Protein AF-A0A843EQA1-F1 (afdb_monomer_lite)

pLDDT: mean 84.47, std 10.09, range [39.78, 96.12]

Foldseek 3Di:
DPPDDDVVLVVLLVQLVVLQVQLVVCCVVQPPDPVSLVVDDPVVNVVSVVSVVSSPCSLVSVVVSVCVVPVPDDDDPVVVVCCVVPVVVVLVVVLVVVVVVVLVVLVVCCVVPVVDDSVVSNVVVVVPCPSRD

Secondary structure (DSSP, 8-state):
------HHHHHHHHHHHHHHHHHHHHHTTS---HHHHHHS-HHHHHHHHHHHHHHHSHHHHHHHHHHHHHHS----HHHHHHIIIIIIHHHHHHHHHHHHHHHHHHHHHHHH-TTS-HHHHHHHHHHHGGG--

Radius of gyration: 19.47 Å; chains: 1; bounding box: 44×33×56 Å

Structure (mmCIF, N/CA/C/O backbone):
data_AF-A0A843EQA1-F1
#
_entry.id   AF-A0A843EQA1-F1
#
loop_
_atom_site.group_PDB
_atom_site.id
_atom_site.type_symbol
_atom_site.label_atom_id
_atom_site.label_alt_id
_atom_site.label_comp_id
_atom_site.label_asym_id
_atom_site.label_entity_id
_atom_site.label_seq_id
_atom_site.pdbx_PDB_ins_code
_atom_site.Cartn_x
_atom_s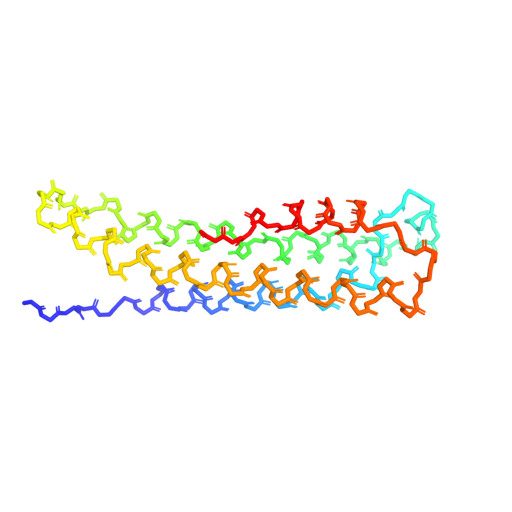ite.Cartn_y
_atom_site.Cartn_z
_atom_site.occupancy
_atom_site.B_iso_or_equiv
_atom_site.auth_seq_id
_atom_site.auth_comp_id
_atom_site.auth_asym_id
_atom_site.auth_atom_id
_atom_site.pdbx_PDB_model_num
ATOM 1 N N . MET A 1 1 ? -12.773 -7.787 28.870 1.00 39.78 1 MET A N 1
ATOM 2 C CA . MET A 1 1 ? -13.044 -8.762 27.791 1.00 39.78 1 MET A CA 1
ATOM 3 C C . MET A 1 1 ? -11.726 -9.142 27.145 1.00 39.78 1 MET A C 1
ATOM 5 O O . MET A 1 1 ? -11.037 -8.252 26.651 1.00 39.78 1 MET A O 1
ATOM 9 N N . SER A 1 2 ? -11.339 -10.417 27.199 1.00 44.47 2 SER A N 1
ATOM 10 C CA . SER A 1 2 ? -10.240 -10.920 26.375 1.00 44.47 2 SER A CA 1
ATOM 11 C C . SER A 1 2 ? -10.617 -10.693 24.910 1.00 44.47 2 SER A C 1
ATOM 13 O O . SER A 1 2 ? -11.736 -10.989 24.497 1.00 44.47 2 SER A O 1
ATOM 15 N N . LYS A 1 3 ? -9.725 -10.079 24.129 1.00 62.25 3 LYS A N 1
ATOM 16 C CA . LYS A 1 3 ? -9.930 -9.987 22.683 1.00 62.25 3 LYS A CA 1
ATOM 17 C C . LYS A 1 3 ? -9.763 -11.389 22.118 1.00 62.25 3 LYS A C 1
ATOM 19 O O . LYS A 1 3 ? -8.637 -11.871 22.029 1.00 62.25 3 LYS A O 1
ATOM 24 N N . THR A 1 4 ? -10.860 -12.035 21.757 1.00 78.62 4 THR A N 1
ATOM 25 C CA . THR A 1 4 ? -10.829 -13.271 20.980 1.00 78.62 4 THR A CA 1
ATOM 26 C C . THR A 1 4 ? -10.186 -12.954 19.635 1.00 78.62 4 THR A C 1
ATOM 28 O O . THR A 1 4 ? -10.665 -12.108 18.878 1.00 78.62 4 THR A O 1
ATOM 31 N N . ARG A 1 5 ? -9.027 -13.559 19.381 1.00 82.44 5 ARG A N 1
ATOM 32 C CA . ARG A 1 5 ? -8.327 -13.442 18.105 1.00 82.44 5 ARG A CA 1
ATOM 33 C C . ARG A 1 5 ? -9.150 -14.160 17.039 1.00 82.44 5 ARG A C 1
ATOM 35 O O . ARG A 1 5 ? -9.587 -15.282 17.261 1.00 82.44 5 ARG A O 1
ATOM 42 N N . VAL A 1 6 ? -9.349 -13.513 15.896 1.00 90.75 6 VAL A N 1
ATOM 43 C CA . VAL A 1 6 ? -10.071 -14.100 14.764 1.00 90.75 6 VAL A CA 1
ATOM 44 C C . VAL A 1 6 ? -9.043 -14.573 13.741 1.00 90.75 6 VAL A C 1
ATOM 46 O O . VAL A 1 6 ? -8.461 -13.767 13.021 1.00 90.75 6 VAL A O 1
ATOM 49 N N . GLU A 1 7 ? -8.784 -15.878 13.710 1.00 93.12 7 GLU A N 1
ATOM 50 C CA . GLU A 1 7 ? -7.654 -16.466 12.974 1.00 93.12 7 GLU A CA 1
ATOM 51 C C . GLU A 1 7 ? -7.747 -16.268 11.457 1.00 93.12 7 GLU A C 1
ATOM 53 O O . GLU A 1 7 ? -6.744 -15.962 10.811 1.00 93.12 7 GLU A O 1
ATOM 58 N N . TRP A 1 8 ? -8.952 -16.354 10.883 1.00 93.88 8 TRP A N 1
ATOM 59 C CA . TRP A 1 8 ? -9.136 -16.168 9.441 1.00 93.88 8 TRP A CA 1
ATOM 60 C C . TRP A 1 8 ? -8.765 -14.751 8.983 1.00 93.88 8 TRP A C 1
ATOM 62 O O . TRP A 1 8 ? -8.284 -14.579 7.866 1.00 93.88 8 TRP A O 1
ATOM 72 N N . ILE A 1 9 ? -8.915 -13.736 9.845 1.00 93.44 9 ILE A N 1
ATOM 73 C CA . ILE A 1 9 ? -8.513 -12.359 9.519 1.00 93.44 9 ILE A CA 1
ATOM 74 C C . ILE A 1 9 ? -7.000 -12.282 9.345 1.00 93.44 9 ILE A C 1
ATOM 76 O O . ILE A 1 9 ? -6.513 -11.588 8.454 1.00 93.44 9 ILE A O 1
ATOM 80 N N . ASP A 1 10 ? -6.247 -13.002 10.172 1.00 93.88 10 ASP A N 1
ATOM 81 C CA . ASP A 1 10 ? -4.793 -13.024 10.069 1.00 93.88 10 ASP A CA 1
ATOM 82 C C . ASP A 1 10 ? -4.325 -13.792 8.830 1.00 93.88 10 ASP A C 1
ATOM 84 O O . ASP A 1 10 ? -3.371 -13.362 8.183 1.00 93.88 10 ASP A O 1
ATOM 88 N N . LEU A 1 11 ? -5.038 -14.852 8.435 1.00 95.56 11 LEU A N 1
ATOM 89 C CA . LEU A 1 11 ? -4.796 -15.536 7.163 1.00 95.56 11 LEU A CA 1
ATOM 90 C C . LEU A 1 11 ? -5.027 -14.600 5.967 1.00 95.56 11 LEU A C 1
ATOM 92 O O . LEU A 1 11 ? -4.163 -14.492 5.099 1.00 95.56 11 LEU A O 1
ATOM 96 N N . VAL A 1 12 ? -6.153 -13.879 5.931 1.00 95.50 12 VAL A N 1
ATOM 97 C CA . VAL A 1 12 ? -6.447 -12.935 4.837 1.00 95.50 12 VAL A CA 1
ATOM 98 C C . VAL A 1 12 ? -5.428 -11.792 4.812 1.00 95.50 12 VAL A C 1
ATOM 100 O O . VAL A 1 12 ? -4.988 -11.398 3.735 1.00 95.50 12 VAL A O 1
ATOM 103 N N . ARG A 1 13 ? -4.971 -11.301 5.974 1.00 93.88 13 ARG A N 1
ATOM 104 C CA . ARG A 1 13 ? -3.871 -10.323 6.052 1.00 93.88 13 ARG A CA 1
ATOM 105 C C . ARG A 1 13 ? -2.575 -10.871 5.470 1.00 93.88 13 ARG A C 1
ATOM 107 O O . ARG A 1 13 ? -1.918 -10.162 4.717 1.00 93.88 13 ARG A O 1
ATOM 114 N N . ALA A 1 14 ? -2.205 -12.106 5.800 1.00 96.12 14 ALA A N 1
ATOM 115 C CA . ALA A 1 14 ? -1.008 -12.731 5.250 1.00 96.12 14 ALA A CA 1
ATOM 116 C C . ALA A 1 14 ? -1.098 -12.848 3.721 1.00 96.12 14 ALA A C 1
ATOM 118 O O . ALA A 1 14 ? -0.163 -12.459 3.025 1.00 96.12 14 ALA A O 1
ATOM 119 N N . ILE A 1 15 ? -2.245 -13.287 3.192 1.00 95.75 15 ILE A N 1
ATOM 120 C CA . ILE A 1 15 ? -2.499 -13.341 1.744 1.00 95.75 15 ILE A CA 1
ATOM 121 C C . ILE A 1 15 ? -2.376 -11.945 1.121 1.00 95.75 15 ILE A C 1
ATOM 123 O O . ILE A 1 15 ? -1.683 -11.787 0.119 1.00 95.75 15 ILE A O 1
ATOM 127 N N . ALA A 1 16 ? -2.977 -10.922 1.735 1.00 94.50 16 ALA A N 1
ATOM 128 C CA . ALA A 1 16 ? -2.891 -9.547 1.255 1.00 94.50 16 ALA A CA 1
ATOM 129 C C . ALA A 1 16 ? -1.433 -9.058 1.172 1.00 94.50 16 ALA A C 1
ATOM 131 O O . ALA A 1 16 ? -1.020 -8.554 0.127 1.00 94.50 16 ALA A O 1
ATOM 132 N N . ILE A 1 17 ? -0.622 -9.293 2.212 1.00 93.81 17 ILE A N 1
ATOM 133 C CA . ILE A 1 17 ? 0.816 -8.969 2.209 1.00 93.81 17 ILE A CA 1
ATOM 134 C C . ILE A 1 17 ? 1.530 -9.687 1.060 1.00 93.81 17 ILE A C 1
ATOM 136 O O . ILE A 1 17 ? 2.264 -9.054 0.306 1.00 93.81 17 ILE A O 1
ATOM 140 N N . LEU A 1 18 ? 1.302 -10.992 0.895 1.00 95.94 18 LEU A N 1
ATOM 141 C CA . LEU A 1 18 ? 1.957 -11.781 -0.149 1.00 95.94 18 LEU A CA 1
ATOM 142 C C . LEU A 1 18 ? 1.603 -11.285 -1.555 1.00 95.94 18 LEU A C 1
ATOM 144 O O . LEU A 1 18 ? 2.487 -11.195 -2.400 1.00 95.94 18 LEU A O 1
ATOM 148 N N . THR A 1 19 ? 0.346 -10.912 -1.801 1.00 94.31 19 THR A N 1
ATOM 149 C CA . THR A 1 19 ? -0.067 -10.348 -3.098 1.00 94.31 19 THR A CA 1
ATOM 150 C C . THR A 1 19 ? 0.581 -8.989 -3.382 1.00 94.31 19 THR A C 1
ATOM 152 O O . THR A 1 19 ? 1.020 -8.759 -4.507 1.00 94.31 19 THR A O 1
ATOM 155 N N . VAL A 1 20 ? 0.747 -8.132 -2.363 1.00 90.56 20 VAL A N 1
ATOM 156 C CA . VAL A 1 20 ? 1.467 -6.849 -2.487 1.00 90.56 20 VAL A CA 1
ATOM 157 C C . VAL A 1 20 ? 2.954 -7.070 -2.782 1.00 90.56 20 VAL A C 1
ATOM 159 O O . VAL A 1 20 ? 3.523 -6.431 -3.663 1.00 90.56 20 VAL A O 1
ATOM 162 N N . LEU A 1 21 ? 3.599 -8.014 -2.096 1.00 91.31 21 LEU A N 1
ATOM 163 C CA . LEU A 1 21 ? 4.990 -8.371 -2.393 1.00 91.31 21 LEU A CA 1
ATOM 164 C C . LEU A 1 21 ? 5.133 -8.929 -3.814 1.00 91.31 21 LEU A C 1
ATOM 166 O O . LEU A 1 21 ? 6.061 -8.571 -4.536 1.00 91.31 21 LEU A O 1
ATOM 170 N N . TYR A 1 22 ? 4.188 -9.772 -4.227 1.00 93.12 22 TYR A N 1
ATOM 171 C CA . TYR A 1 22 ? 4.167 -10.372 -5.552 1.00 93.12 22 TYR A CA 1
ATOM 172 C C . TYR A 1 22 ? 4.018 -9.331 -6.671 1.00 93.12 22 TYR A C 1
ATOM 174 O O . TYR A 1 22 ? 4.755 -9.410 -7.656 1.00 93.12 22 TYR A O 1
ATOM 182 N N . ILE A 1 23 ? 3.128 -8.334 -6.537 1.00 89.12 23 ILE A N 1
ATOM 183 C CA . ILE A 1 23 ? 3.017 -7.283 -7.561 1.00 89.12 23 ILE A CA 1
ATOM 184 C C . ILE A 1 23 ? 4.315 -6.493 -7.670 1.00 89.12 23 ILE A C 1
ATOM 186 O O . ILE A 1 23 ? 4.824 -6.340 -8.769 1.00 89.12 23 ILE A O 1
ATOM 190 N N . HIS A 1 24 ? 4.925 -6.085 -6.557 1.00 85.88 24 HIS A N 1
ATOM 191 C CA . HIS A 1 24 ? 6.174 -5.321 -6.608 1.00 85.88 24 HIS A CA 1
ATOM 192 C C . HIS A 1 24 ? 7.354 -6.127 -7.167 1.00 85.88 24 HIS A C 1
ATOM 194 O O . HIS A 1 24 ? 8.243 -5.552 -7.789 1.00 85.88 24 HIS A O 1
ATOM 200 N N . ALA A 1 25 ? 7.347 -7.452 -7.010 1.00 88.56 25 ALA A N 1
ATOM 201 C CA . ALA A 1 25 ? 8.333 -8.326 -7.640 1.00 88.56 25 ALA A CA 1
ATOM 202 C C . ALA A 1 25 ? 8.109 -8.509 -9.154 1.00 88.56 25 ALA A C 1
ATOM 204 O O . ALA A 1 25 ? 9.057 -8.801 -9.880 1.00 88.56 25 ALA A O 1
ATOM 205 N N . THR A 1 26 ? 6.872 -8.362 -9.641 1.00 86.56 26 THR A N 1
ATOM 206 C CA . THR A 1 26 ? 6.506 -8.629 -11.045 1.00 86.56 26 THR A CA 1
ATOM 207 C C . THR A 1 26 ? 6.355 -7.369 -11.899 1.00 86.56 26 THR A C 1
ATOM 209 O O . THR A 1 26 ? 6.611 -7.425 -13.101 1.00 86.56 26 THR A O 1
ATOM 212 N N . ASP A 1 27 ? 6.013 -6.228 -11.299 1.00 79.06 27 ASP A N 1
ATOM 213 C CA . ASP A 1 27 ? 5.771 -4.949 -11.986 1.00 79.06 27 ASP A CA 1
ATOM 214 C C . ASP A 1 27 ? 7.033 -4.429 -12.698 1.00 79.06 27 ASP A C 1
ATOM 216 O O . ASP A 1 27 ? 6.958 -3.888 -13.797 1.00 79.06 27 ASP A O 1
ATOM 220 N N . GLY A 1 28 ? 8.219 -4.699 -12.138 1.00 75.38 28 GLY A N 1
ATOM 221 C CA . GLY A 1 28 ? 9.500 -4.362 -12.772 1.00 75.38 28 GLY A CA 1
ATOM 222 C C . GLY A 1 28 ? 9.869 -5.228 -13.986 1.00 75.38 28 GLY A C 1
ATOM 223 O O . GLY A 1 28 ? 10.765 -4.861 -14.741 1.00 75.38 28 GLY A O 1
ATOM 224 N N . ILE A 1 29 ? 9.202 -6.370 -14.184 1.00 78.94 29 ILE A N 1
ATOM 225 C CA . ILE A 1 29 ? 9.470 -7.303 -15.293 1.00 78.94 29 ILE A CA 1
ATOM 226 C C . ILE A 1 29 ? 8.583 -6.974 -16.500 1.00 78.94 29 ILE A C 1
ATOM 228 O O . ILE A 1 29 ? 9.030 -7.045 -17.644 1.00 78.94 29 ILE A O 1
ATOM 232 N N . TYR A 1 30 ? 7.325 -6.606 -16.250 1.00 75.12 30 TYR A N 1
ATOM 233 C CA . TYR A 1 30 ? 6.314 -6.403 -17.284 1.00 75.12 30 TYR A CA 1
ATOM 234 C C . TYR A 1 30 ? 5.847 -4.950 -17.338 1.00 75.12 30 TYR A C 1
ATOM 236 O O . TYR A 1 30 ? 4.756 -4.615 -16.873 1.00 75.12 30 TYR A O 1
ATOM 244 N N . ILE A 1 31 ? 6.662 -4.098 -17.962 1.00 72.00 31 ILE A N 1
ATOM 245 C CA . ILE A 1 31 ? 6.342 -2.682 -18.163 1.00 72.00 31 ILE A CA 1
ATOM 246 C C . ILE A 1 31 ? 5.056 -2.571 -18.992 1.00 72.00 31 ILE A C 1
ATOM 248 O O . ILE A 1 31 ? 4.974 -3.047 -20.127 1.00 72.00 31 ILE A O 1
ATOM 252 N N . ILE A 1 32 ? 4.036 -1.931 -18.421 1.00 68.88 32 ILE A N 1
ATOM 253 C CA . ILE A 1 32 ? 2.774 -1.663 -19.112 1.00 68.88 32 ILE A CA 1
ATOM 254 C C . ILE A 1 32 ? 2.993 -0.482 -20.064 1.00 68.88 32 ILE A C 1
ATOM 256 O O . ILE A 1 32 ? 2.726 0.667 -19.725 1.00 68.88 32 ILE A O 1
ATOM 260 N N . SER A 1 33 ? 3.495 -0.762 -21.266 1.00 74.50 33 SER A N 1
ATOM 261 C CA . SER A 1 33 ? 3.499 0.188 -22.380 1.00 7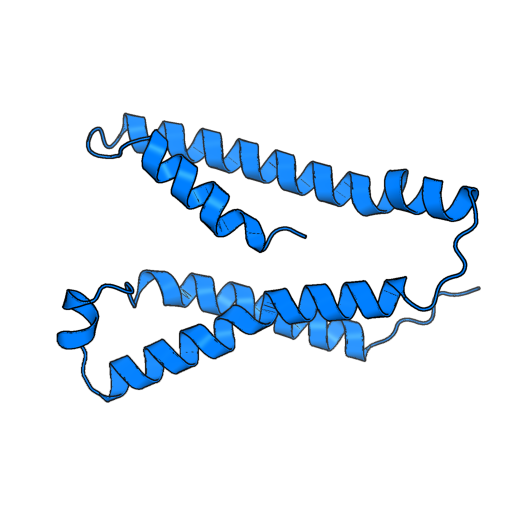4.50 33 SER A CA 1
ATOM 262 C C . SER A 1 33 ? 2.899 -0.463 -23.625 1.00 74.50 33 SER A C 1
ATOM 264 O O . SER A 1 33 ? 3.070 -1.663 -23.859 1.00 74.50 33 SER A O 1
ATOM 266 N N . SER A 1 34 ? 2.160 0.320 -24.416 1.00 65.44 34 SER A N 1
ATOM 267 C CA . SER A 1 34 ? 1.472 -0.166 -25.621 1.00 65.44 34 SER A CA 1
ATOM 268 C C . SER A 1 34 ? 2.433 -0.841 -26.601 1.00 65.44 34 SER A C 1
ATOM 270 O O . SER A 1 34 ? 2.093 -1.873 -27.179 1.00 65.44 34 SER A O 1
ATOM 272 N N . ASP A 1 35 ? 3.656 -0.319 -26.711 1.00 71.75 35 ASP A N 1
ATOM 273 C CA . ASP A 1 35 ? 4.689 -0.862 -27.594 1.00 71.75 35 ASP A CA 1
ATOM 274 C C . ASP A 1 35 ? 5.353 -2.123 -27.021 1.00 71.75 35 ASP A C 1
ATOM 276 O O . ASP A 1 35 ? 5.638 -3.063 -27.765 1.00 71.75 35 ASP A O 1
ATOM 280 N N . ALA A 1 36 ? 5.569 -2.212 -25.702 1.00 71.75 36 ALA A N 1
ATOM 281 C CA . ALA A 1 36 ? 6.190 -3.392 -25.094 1.00 71.75 36 ALA A CA 1
ATOM 282 C C . ALA A 1 36 ? 5.257 -4.611 -25.113 1.00 71.75 36 ALA A C 1
ATOM 284 O O . ALA A 1 36 ? 5.693 -5.721 -25.421 1.00 71.75 36 ALA A O 1
ATOM 285 N N . ILE A 1 37 ? 3.959 -4.407 -24.865 1.00 75.69 37 ILE A N 1
ATOM 286 C CA . ILE A 1 37 ? 2.967 -5.492 -24.816 1.00 75.69 37 ILE A CA 1
ATOM 287 C C . ILE A 1 37 ? 2.855 -6.199 -26.172 1.00 75.69 37 ILE A C 1
ATOM 289 O O . ILE A 1 37 ? 2.749 -7.428 -26.229 1.00 75.69 37 ILE A O 1
ATOM 293 N N . MET A 1 38 ? 2.935 -5.447 -27.275 1.00 78.81 38 MET A N 1
ATOM 294 C CA . MET A 1 38 ? 2.876 -6.007 -28.629 1.00 78.81 38 MET A CA 1
ATOM 295 C C . MET A 1 38 ? 4.079 -6.897 -28.963 1.00 78.81 38 MET A C 1
ATOM 297 O O . MET A 1 38 ? 3.943 -7.819 -29.766 1.00 78.81 38 MET A O 1
ATOM 301 N N . ASN A 1 39 ? 5.208 -6.706 -28.283 1.00 83.12 39 ASN A N 1
ATOM 302 C CA . ASN A 1 39 ? 6.409 -7.523 -28.448 1.00 83.12 39 ASN A CA 1
ATOM 303 C C . ASN A 1 39 ? 6.426 -8.780 -27.557 1.00 83.12 39 ASN A C 1
ATOM 305 O O . ASN A 1 39 ? 7.270 -9.657 -27.737 1.00 83.12 39 ASN A O 1
ATOM 309 N N . TYR A 1 40 ? 5.489 -8.914 -26.615 1.00 84.69 40 TYR A N 1
ATOM 310 C CA . TYR A 1 40 ? 5.387 -10.096 -25.761 1.00 84.69 40 TYR A CA 1
ATOM 311 C C . TYR A 1 40 ? 4.702 -11.273 -26.456 1.00 84.69 40 TYR A C 1
ATOM 313 O O . TYR A 1 40 ? 3.745 -11.104 -27.217 1.00 84.69 40 TYR A O 1
ATOM 321 N N . THR A 1 41 ? 5.153 -12.486 -26.122 1.00 91.12 41 THR A N 1
ATOM 322 C CA . THR A 1 41 ? 4.468 -13.727 -26.510 1.00 91.12 41 THR A CA 1
ATOM 323 C C . THR A 1 41 ? 3.066 -13.786 -25.898 1.00 91.12 41 THR A C 1
ATOM 325 O O . THR A 1 41 ? 2.807 -13.178 -24.856 1.00 91.12 41 THR A O 1
ATOM 328 N N . LEU A 1 42 ? 2.156 -14.563 -26.497 1.00 90.00 42 LEU A N 1
ATOM 329 C CA . LEU A 1 42 ? 0.805 -14.751 -25.951 1.00 90.00 42 LEU A CA 1
ATOM 330 C C . LEU A 1 42 ? 0.837 -15.230 -24.489 1.00 90.00 42 LEU A C 1
ATOM 332 O O . LEU A 1 42 ? 0.092 -14.718 -23.657 1.00 90.00 42 LEU A O 1
ATOM 336 N N . PHE A 1 43 ? 1.740 -16.160 -24.166 1.00 90.81 43 PHE A N 1
ATOM 337 C CA . PHE A 1 43 ? 1.911 -16.664 -22.805 1.00 90.81 43 PHE A CA 1
ATOM 338 C C . PHE A 1 43 ? 2.351 -15.560 -21.834 1.00 90.81 43 PHE A C 1
ATOM 340 O O . PHE A 1 43 ? 1.761 -15.406 -20.769 1.00 90.81 43 PHE A O 1
ATOM 347 N N . SER A 1 44 ? 3.330 -14.741 -22.228 1.00 89.00 44 SER A N 1
ATOM 348 C CA . SER A 1 44 ? 3.803 -13.601 -21.435 1.00 89.00 44 SER A CA 1
ATOM 349 C C . SER A 1 44 ? 2.706 -12.563 -21.188 1.00 89.00 44 SER A C 1
ATOM 351 O O . SER A 1 44 ? 2.606 -12.042 -20.082 1.00 89.00 44 SER A O 1
ATOM 353 N N . ARG A 1 45 ? 1.841 -12.298 -22.175 1.00 88.75 45 ARG A N 1
ATOM 354 C CA . ARG A 1 45 ? 0.698 -11.380 -22.01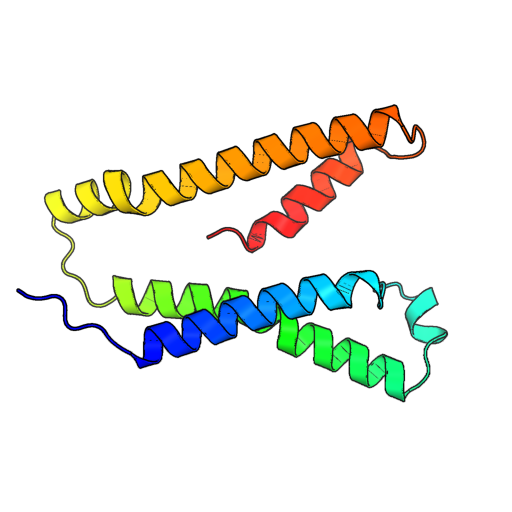4 1.00 88.75 45 ARG A CA 1
ATOM 355 C C . ARG A 1 45 ? -0.335 -11.917 -21.027 1.00 88.75 45 ARG A C 1
ATOM 357 O O . ARG A 1 45 ? -0.811 -11.174 -20.173 1.00 88.75 45 ARG A O 1
ATOM 364 N N . ILE A 1 46 ? -0.667 -13.206 -21.125 1.00 90.88 46 ILE A N 1
ATOM 365 C CA . ILE A 1 46 ? -1.589 -13.866 -20.189 1.00 90.88 46 ILE A CA 1
ATOM 366 C C . ILE A 1 46 ? -1.008 -13.833 -18.775 1.00 90.88 46 ILE A C 1
ATOM 368 O O . ILE A 1 46 ? -1.713 -13.474 -17.834 1.00 90.88 46 ILE A O 1
ATOM 372 N N . PHE A 1 47 ? 0.279 -14.159 -18.634 1.00 90.88 47 PHE A N 1
ATOM 373 C CA . PHE A 1 47 ? 0.970 -14.110 -17.353 1.00 90.88 47 PHE A CA 1
ATOM 374 C C . PHE A 1 47 ? 0.956 -12.696 -16.769 1.00 90.88 47 PHE A C 1
ATOM 376 O O . PHE A 1 47 ? 0.512 -12.530 -15.642 1.00 90.88 47 PHE A O 1
ATOM 383 N N . GLN A 1 48 ? 1.338 -11.675 -17.545 1.00 88.25 48 GLN A N 1
ATOM 384 C CA . GLN A 1 48 ? 1.283 -10.273 -17.124 1.00 88.25 48 GLN A CA 1
ATOM 385 C C . GLN A 1 48 ? -0.113 -9.896 -16.618 1.00 88.25 48 GLN A C 1
ATOM 387 O O . GLN A 1 48 ? -0.246 -9.370 -15.516 1.00 88.25 48 GLN A O 1
ATOM 39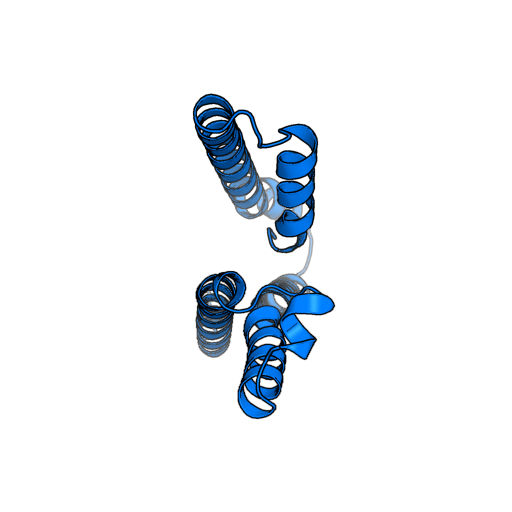2 N N . PHE A 1 49 ? -1.164 -10.188 -17.387 1.00 88.44 49 PHE A N 1
ATOM 393 C CA . PHE A 1 49 ? -2.530 -9.848 -16.994 1.00 88.44 49 PHE A CA 1
ATOM 394 C C . PHE A 1 49 ? -2.956 -10.560 -15.701 1.00 88.44 49 PHE A C 1
ATOM 396 O O . PHE A 1 49 ? -3.498 -9.928 -14.793 1.00 88.44 49 PHE A O 1
ATOM 403 N N . ALA A 1 50 ? -2.657 -11.856 -15.581 1.00 91.38 50 ALA A N 1
ATOM 404 C CA . ALA A 1 50 ? -2.924 -12.623 -14.369 1.00 91.38 50 ALA A CA 1
ATOM 405 C C . ALA A 1 50 ? -2.145 -12.071 -13.165 1.00 91.38 50 ALA A C 1
ATOM 407 O O . ALA A 1 50 ? -2.713 -11.928 -12.081 1.00 91.38 50 ALA A O 1
ATOM 408 N N . SER A 1 51 ? -0.875 -11.704 -13.355 1.00 90.81 51 SER A N 1
ATOM 409 C CA . SER A 1 51 ? -0.034 -11.123 -12.312 1.00 90.81 51 SER A CA 1
ATOM 410 C C . SER A 1 51 ? -0.568 -9.782 -11.827 1.00 90.81 51 SER A C 1
ATOM 412 O O . SER A 1 51 ? -0.641 -9.559 -10.620 1.00 90.81 51 SER A O 1
ATOM 414 N N . LEU A 1 52 ? -0.999 -8.911 -12.745 1.00 87.75 52 LEU A N 1
ATOM 415 C CA . LEU A 1 52 ? -1.613 -7.627 -12.408 1.00 87.75 52 LEU A CA 1
ATOM 416 C C . LEU A 1 52 ? -2.905 -7.816 -11.615 1.00 87.75 52 LEU A C 1
ATOM 418 O O . LEU A 1 52 ? -3.131 -7.097 -10.643 1.00 87.75 52 LEU A O 1
ATOM 422 N N . PHE A 1 53 ? -3.737 -8.785 -12.000 1.00 89.12 53 PHE A N 1
ATOM 423 C CA . PHE A 1 53 ? -4.965 -9.094 -11.278 1.00 89.12 53 PHE A CA 1
ATOM 424 C C . PHE A 1 53 ? -4.662 -9.599 -9.864 1.00 89.12 53 PHE A C 1
ATOM 426 O O . PHE A 1 53 ? -5.065 -8.968 -8.890 1.00 89.12 53 PHE A O 1
ATOM 433 N N . VAL A 1 54 ? -3.900 -10.690 -9.742 1.00 92.00 54 VAL A N 1
ATOM 434 C CA . VAL A 1 54 ? -3.581 -11.332 -8.455 1.00 92.00 54 VAL A CA 1
ATOM 435 C C . VAL A 1 54 ? -2.807 -10.392 -7.541 1.00 92.00 54 VAL A C 1
ATOM 437 O O . VAL A 1 54 ? -3.094 -10.302 -6.354 1.00 92.00 54 VAL A O 1
ATOM 440 N N . GLY A 1 55 ? -1.832 -9.671 -8.080 1.00 89.44 55 GLY A N 1
ATOM 441 C CA . GLY A 1 55 ? -0.972 -8.801 -7.299 1.00 89.44 55 GLY A CA 1
ATOM 442 C C . GLY A 1 55 ? -1.681 -7.564 -6.734 1.00 89.44 55 GLY A C 1
ATOM 443 O O . GLY A 1 55 ? -1.277 -7.036 -5.700 1.00 89.44 55 GLY A O 1
ATOM 444 N N . ARG A 1 56 ? -2.774 -7.112 -7.362 1.00 88.88 56 ARG A N 1
ATOM 445 C CA . ARG A 1 56 ? -3.501 -5.903 -6.940 1.00 88.88 56 ARG A CA 1
ATOM 446 C C . ARG A 1 56 ? -4.674 -6.167 -5.991 1.00 88.88 56 ARG A C 1
ATOM 448 O O . ARG A 1 56 ? -5.223 -5.202 -5.466 1.00 88.88 56 ARG A O 1
ATOM 455 N N . ILE A 1 57 ? -5.037 -7.425 -5.702 1.00 91.75 57 ILE A N 1
ATOM 456 C CA . ILE A 1 57 ? -6.135 -7.734 -4.756 1.00 91.75 57 ILE A CA 1
ATOM 457 C C . ILE A 1 57 ? -5.778 -7.473 -3.285 1.00 91.75 57 ILE A C 1
ATOM 459 O O . ILE A 1 57 ? -6.677 -7.342 -2.453 1.00 91.75 57 ILE A O 1
ATOM 463 N N . GLY A 1 58 ? -4.487 -7.373 -2.947 1.00 91.00 58 GLY A N 1
ATOM 464 C CA . GLY A 1 58 ? -4.047 -7.206 -1.560 1.00 91.00 58 GLY A CA 1
ATOM 465 C C . GLY A 1 58 ? -4.576 -5.937 -0.897 1.00 91.00 58 GLY A C 1
ATOM 466 O O . GLY A 1 58 ? -5.034 -5.979 0.244 1.00 91.00 58 GLY A O 1
ATOM 467 N N . VAL A 1 59 ? -4.592 -4.818 -1.625 1.00 88.81 59 VAL A N 1
ATOM 468 C CA . VAL A 1 59 ? -5.095 -3.529 -1.119 1.00 88.81 59 VAL A CA 1
ATOM 469 C C . VAL A 1 59 ? -6.604 -3.587 -0.824 1.00 88.81 59 VAL A C 1
ATOM 471 O O . VAL A 1 59 ? -6.986 -3.286 0.311 1.00 88.81 59 VAL A O 1
ATOM 474 N N . PRO A 1 60 ? -7.473 -4.050 -1.752 1.00 91.69 60 PRO A N 1
ATOM 475 C CA . PRO A 1 60 ? -8.875 -4.336 -1.448 1.00 91.69 60 PRO A CA 1
ATOM 476 C C . PRO A 1 60 ? -9.079 -5.222 -0.214 1.00 91.69 60 PRO A C 1
ATOM 478 O O . PRO A 1 60 ? -9.945 -4.927 0.606 1.00 91.69 60 PRO A O 1
ATOM 481 N N . PHE A 1 61 ? -8.272 -6.269 -0.023 1.00 94.00 61 PHE A N 1
ATOM 482 C CA . PHE A 1 61 ? -8.381 -7.125 1.162 1.00 94.00 61 PHE A CA 1
ATOM 483 C C . PHE A 1 61 ? -8.036 -6.396 2.462 1.00 94.00 61 PHE A C 1
ATOM 485 O O . PHE A 1 61 ? -8.768 -6.542 3.445 1.00 94.00 61 PHE A O 1
ATOM 492 N N . PHE A 1 62 ? -6.987 -5.567 2.485 1.00 91.31 62 PHE A N 1
ATOM 493 C CA . PHE A 1 62 ? -6.697 -4.726 3.650 1.00 91.31 62 PHE A CA 1
ATOM 494 C C . PHE A 1 62 ? -7.846 -3.770 3.970 1.00 91.31 62 PHE A C 1
ATOM 496 O O . PHE A 1 62 ? -8.210 -3.628 5.143 1.00 91.31 62 PHE A O 1
ATOM 503 N N . LEU A 1 63 ? -8.456 -3.164 2.948 1.00 90.06 63 LEU A N 1
ATOM 504 C CA . LEU A 1 63 ? -9.613 -2.289 3.114 1.00 90.06 63 LEU A CA 1
ATOM 505 C C . LEU A 1 63 ? -10.820 -3.056 3.672 1.00 90.06 63 LEU A C 1
ATOM 507 O O . LEU A 1 63 ? -11.422 -2.619 4.652 1.00 90.06 63 LEU A O 1
ATOM 511 N N . MET A 1 64 ? -11.136 -4.229 3.116 1.00 92.38 64 MET A N 1
ATOM 512 C CA . MET A 1 64 ? -12.248 -5.073 3.568 1.00 92.38 64 MET A CA 1
ATOM 513 C C . MET A 1 64 ? -12.075 -5.537 5.017 1.00 92.38 64 MET A C 1
ATOM 515 O O . MET A 1 64 ? -13.013 -5.444 5.806 1.00 92.38 64 MET A O 1
ATOM 519 N N . ILE A 1 65 ? -10.876 -5.992 5.399 1.00 93.00 65 ILE A N 1
ATOM 520 C CA . ILE A 1 65 ? -10.564 -6.376 6.784 1.00 93.00 65 ILE A CA 1
ATOM 521 C C . ILE A 1 65 ? -10.706 -5.177 7.724 1.00 93.00 65 ILE A C 1
ATOM 523 O O . ILE A 1 65 ? -11.251 -5.305 8.823 1.00 93.00 65 ILE A O 1
ATOM 527 N N . THR A 1 66 ? -10.207 -4.011 7.311 1.00 89.69 66 THR A N 1
ATOM 528 C CA . THR A 1 66 ? -10.310 -2.777 8.098 1.00 89.69 66 THR A CA 1
ATOM 529 C C . THR A 1 66 ? -11.773 -2.395 8.305 1.00 89.69 66 THR A C 1
ATOM 531 O O . THR A 1 66 ? -12.175 -2.159 9.442 1.00 89.69 66 THR A O 1
ATOM 534 N N . GLY A 1 67 ? -12.583 -2.435 7.244 1.00 90.00 67 GLY A N 1
ATOM 535 C CA . GLY A 1 67 ? -14.029 -2.234 7.305 1.00 90.00 67 GLY A CA 1
ATOM 536 C C . GLY A 1 67 ? -14.709 -3.222 8.249 1.00 90.00 67 GLY A C 1
ATOM 537 O O . GLY A 1 67 ? -15.378 -2.797 9.183 1.00 90.00 67 GLY A O 1
ATOM 538 N N . TYR A 1 68 ? -14.463 -4.525 8.091 1.00 91.31 68 TYR A N 1
ATOM 539 C CA . TYR A 1 68 ? -15.010 -5.570 8.965 1.00 91.31 68 TYR A CA 1
ATOM 540 C C . TYR A 1 68 ? -14.712 -5.315 10.452 1.00 91.31 68 TYR A C 1
ATOM 542 O O . TYR A 1 68 ? -15.592 -5.429 11.301 1.00 91.31 68 TYR A O 1
ATOM 550 N N . LEU A 1 69 ? -13.479 -4.921 10.785 1.00 88.75 69 LEU A N 1
ATOM 551 C CA . LEU A 1 69 ? -13.061 -4.683 12.171 1.00 88.75 69 LEU A CA 1
ATOM 552 C C . LEU A 1 69 ? -13.612 -3.391 12.782 1.00 88.75 69 LEU A C 1
ATOM 554 O O . LEU A 1 69 ? -13.532 -3.235 14.010 1.00 88.75 69 LEU A O 1
ATOM 558 N N . LEU A 1 70 ? -14.075 -2.455 11.953 1.00 88.44 70 LEU A N 1
ATOM 559 C CA . LEU A 1 70 ? -14.584 -1.150 12.369 1.00 88.44 70 LEU A CA 1
ATOM 560 C C . LEU A 1 70 ? -16.116 -1.074 12.330 1.00 88.44 70 LEU A C 1
ATOM 562 O O . LEU A 1 70 ? -16.677 -0.421 13.198 1.00 88.44 70 LEU A O 1
ATOM 566 N N . LEU A 1 71 ? -16.778 -1.766 11.399 1.00 87.69 71 LEU A N 1
ATOM 567 C CA . LEU A 1 71 ? -18.214 -1.630 11.133 1.00 87.69 71 LEU A CA 1
ATOM 568 C C . LEU A 1 71 ? -19.093 -1.992 12.339 1.00 87.69 71 LEU A C 1
ATOM 570 O O . LEU A 1 71 ? -20.015 -1.253 12.666 1.00 87.69 71 LEU A O 1
ATOM 574 N N . ASP A 1 72 ? -18.788 -3.094 13.025 1.00 80.50 72 ASP A N 1
ATOM 575 C CA . ASP A 1 72 ? -19.578 -3.584 14.163 1.00 80.50 72 ASP A CA 1
ATOM 576 C C . ASP A 1 72 ? -19.082 -3.006 15.502 1.00 80.50 72 ASP A C 1
ATOM 578 O O . ASP A 1 72 ? -18.686 -3.720 16.429 1.00 80.50 72 ASP A O 1
ATOM 582 N N . ARG A 1 73 ? -18.988 -1.673 15.594 1.00 82.06 73 ARG A N 1
ATOM 583 C CA . ARG A 1 73 ? -18.570 -0.984 16.824 1.00 82.06 73 ARG A CA 1
ATOM 584 C C . ARG A 1 73 ? -19.539 0.113 17.223 1.00 82.06 73 ARG A C 1
ATOM 586 O O . ARG A 1 73 ? -19.943 0.935 16.412 1.00 82.06 73 ARG A O 1
ATOM 593 N N . SER A 1 74 ? -19.806 0.196 18.526 1.00 85.12 74 SER A N 1
ATOM 594 C CA . SER A 1 74 ? -20.377 1.398 19.126 1.00 85.12 74 SER A CA 1
ATOM 595 C C . SER A 1 74 ? -19.300 2.482 19.220 1.00 85.12 74 SER A C 1
ATOM 597 O O . SER A 1 74 ? -18.214 2.255 19.772 1.00 85.12 74 SER A O 1
ATOM 599 N N . TYR A 1 75 ? -19.603 3.658 18.683 1.00 86.06 75 TYR A N 1
ATOM 600 C CA . TYR A 1 75 ? -18.724 4.820 18.706 1.00 86.06 75 TYR A CA 1
ATOM 601 C C . TYR A 1 75 ? -19.217 5.805 19.767 1.00 86.06 75 TYR A C 1
ATOM 603 O O . TYR A 1 75 ? -20.142 6.570 19.525 1.00 86.06 75 TYR A O 1
ATOM 611 N N . ASP A 1 76 ? -18.611 5.742 20.953 1.00 91.38 76 ASP A N 1
ATOM 612 C CA . ASP A 1 76 ? -18.707 6.786 21.977 1.00 91.38 76 ASP A CA 1
ATOM 613 C C . ASP A 1 76 ? -17.521 7.766 21.835 1.00 91.38 76 ASP A C 1
ATOM 615 O O . ASP A 1 76 ? -16.520 7.461 21.169 1.00 91.38 76 ASP A O 1
ATOM 619 N N . ASP A 1 77 ? -17.619 8.947 22.451 1.00 90.50 77 ASP A N 1
ATOM 620 C CA . ASP A 1 77 ? -16.599 10.000 22.338 1.00 90.50 77 ASP A CA 1
ATOM 621 C C . ASP A 1 77 ? -15.201 9.516 22.766 1.00 90.50 77 ASP A C 1
ATOM 623 O O . ASP A 1 77 ? -14.185 9.846 22.141 1.00 90.50 77 ASP A O 1
ATOM 627 N N . GLU A 1 78 ? -15.128 8.668 23.797 1.00 89.62 78 GLU A N 1
ATOM 628 C CA . GLU A 1 78 ? -13.867 8.103 24.282 1.00 89.62 78 GLU A CA 1
ATOM 629 C C . GLU A 1 78 ? -13.228 7.134 23.274 1.00 89.62 78 GLU A C 1
ATOM 631 O O . GLU A 1 78 ? -12.015 7.185 23.030 1.00 89.62 78 GLU A O 1
ATOM 636 N N . ARG A 1 79 ? -14.015 6.254 22.648 1.00 85.62 79 ARG A N 1
ATOM 637 C CA . ARG A 1 79 ? -13.556 5.291 21.635 1.00 85.62 79 ARG A CA 1
ATOM 638 C C . ARG A 1 79 ? -13.146 5.987 20.352 1.00 85.62 79 ARG A C 1
ATOM 640 O O . ARG A 1 79 ? -12.140 5.578 19.768 1.00 85.62 79 ARG A O 1
ATOM 647 N N . ILE A 1 80 ? -13.858 7.036 19.940 1.00 88.94 80 ILE A N 1
ATOM 648 C CA . ILE A 1 80 ? -13.474 7.872 18.795 1.00 88.94 80 ILE A CA 1
ATOM 649 C C . ILE A 1 80 ? -12.119 8.524 19.078 1.00 88.94 80 ILE A C 1
ATOM 651 O O . ILE A 1 80 ? -11.177 8.372 18.294 1.00 88.94 80 ILE A O 1
ATOM 655 N N . LYS A 1 81 ? -11.964 9.169 20.241 1.00 90.56 81 LYS A N 1
ATOM 656 C CA . LYS A 1 81 ? -10.695 9.790 20.647 1.00 90.56 81 LYS A CA 1
ATOM 657 C C . LYS A 1 81 ? -9.555 8.772 20.691 1.00 90.56 81 LYS A C 1
ATOM 659 O O . LYS A 1 81 ? -8.443 9.055 20.236 1.00 90.56 81 LYS A O 1
ATOM 664 N N . LYS A 1 82 ? -9.812 7.562 21.190 1.00 87.75 82 LYS 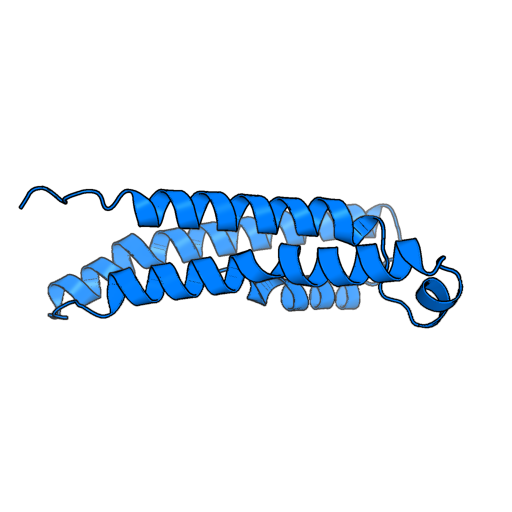A N 1
ATOM 665 C CA . LYS A 1 82 ? -8.839 6.461 21.220 1.00 87.75 82 LYS A CA 1
ATOM 666 C C . LYS A 1 82 ? -8.456 5.972 19.822 1.00 87.75 82 LYS A C 1
ATOM 668 O O . LYS A 1 82 ? -7.282 5.691 19.589 1.00 87.75 82 LYS A O 1
ATOM 673 N N . PHE A 1 83 ? -9.411 5.869 18.899 1.00 87.75 83 PHE A N 1
ATOM 674 C CA . PHE A 1 83 ? -9.153 5.470 17.516 1.00 87.75 83 PHE A CA 1
ATOM 675 C C . PHE A 1 83 ? -8.186 6.444 16.833 1.00 87.75 83 PHE A C 1
ATOM 677 O O . PHE A 1 83 ? -7.135 6.019 16.352 1.00 87.75 83 PHE A O 1
ATOM 684 N N . TRP A 1 84 ? -8.470 7.745 16.894 1.00 88.75 84 TRP A N 1
ATOM 685 C CA . TRP A 1 84 ? -7.615 8.764 16.284 1.00 88.75 84 TRP A CA 1
ATOM 686 C C . TRP A 1 84 ? -6.237 8.853 16.943 1.00 88.75 84 TRP A C 1
ATOM 688 O O . TRP A 1 84 ? -5.214 8.829 16.260 1.00 88.75 84 TRP A O 1
ATOM 698 N N . SER A 1 85 ? -6.189 8.888 18.277 1.00 87.69 85 SER A N 1
ATOM 699 C CA . SER A 1 85 ? -4.934 9.078 19.018 1.00 87.69 85 SER A CA 1
ATOM 700 C C . SER A 1 85 ? -4.000 7.867 19.005 1.00 87.69 85 SER A C 1
ATOM 702 O O . SER A 1 85 ? -2.788 8.049 19.135 1.00 87.69 85 SER A O 1
ATOM 704 N N . LYS A 1 86 ? -4.531 6.644 18.869 1.00 84.31 86 LYS A N 1
ATOM 705 C CA . LYS A 1 86 ? -3.742 5.410 19.001 1.00 84.31 86 LYS A CA 1
ATOM 706 C C . LYS A 1 86 ? -3.671 4.582 17.724 1.00 84.31 86 LYS A C 1
ATOM 708 O O . LYS A 1 86 ? -2.604 4.061 17.419 1.00 84.31 86 LYS A O 1
ATOM 713 N N . ASN A 1 87 ? -4.777 4.441 16.994 1.00 82.62 87 ASN A N 1
ATOM 714 C CA . ASN A 1 87 ? -4.824 3.566 15.824 1.00 82.62 87 ASN A CA 1
ATOM 715 C C . ASN A 1 87 ? -4.406 4.327 14.560 1.00 82.62 87 ASN A C 1
ATOM 717 O O . ASN A 1 87 ? -3.459 3.915 13.897 1.00 82.62 87 ASN A O 1
ATOM 721 N N . CYS A 1 88 ? -5.049 5.462 14.267 1.00 86.94 88 CYS A N 1
ATOM 722 C CA . CYS A 1 88 ? -4.709 6.273 13.092 1.00 86.94 88 CYS A CA 1
ATOM 723 C C . CYS A 1 88 ? -3.374 6.996 13.245 1.00 86.94 88 CYS A C 1
ATOM 725 O O . CYS A 1 88 ? -2.626 7.090 12.281 1.00 86.94 88 CYS A O 1
ATOM 727 N N . LYS A 1 89 ? -3.029 7.465 14.451 1.00 89.62 89 LYS A N 1
ATOM 728 C CA . LYS A 1 89 ? -1.756 8.162 14.686 1.00 89.62 89 LYS A CA 1
ATOM 729 C C . LYS A 1 89 ? -0.549 7.367 14.182 1.00 89.62 89 LYS A C 1
ATOM 731 O O . LYS A 1 89 ? 0.300 7.925 13.497 1.00 89.62 89 LYS A O 1
ATOM 736 N N . ASN A 1 90 ? -0.475 6.078 14.508 1.00 86.88 90 ASN A N 1
ATOM 737 C CA . ASN A 1 90 ? 0.655 5.244 14.096 1.00 86.88 90 ASN A CA 1
ATOM 738 C C . ASN A 1 90 ? 0.699 5.053 12.578 1.00 86.88 90 ASN A C 1
ATOM 740 O O . ASN A 1 90 ? 1.780 5.069 12.003 1.00 86.88 90 ASN A O 1
ATOM 744 N N . LEU A 1 91 ? -0.464 4.917 11.941 1.00 86.75 91 LEU A N 1
ATOM 745 C CA . LEU A 1 91 ? -0.577 4.807 10.492 1.00 86.75 91 LEU A CA 1
ATOM 746 C C . LEU A 1 91 ? -0.058 6.075 9.803 1.00 86.75 91 LEU A C 1
ATOM 748 O O . LEU A 1 91 ? 0.834 5.989 8.971 1.00 86.75 91 LEU A O 1
ATOM 752 N N . ILE A 1 92 ? -0.504 7.253 10.254 1.00 88.88 92 ILE A N 1
ATOM 753 C CA . ILE A 1 92 ? -0.034 8.550 9.745 1.00 88.88 92 ILE A CA 1
ATOM 754 C C . ILE A 1 92 ? 1.479 8.696 9.934 1.00 88.88 92 ILE A C 1
ATOM 756 O O . ILE A 1 92 ? 2.172 9.115 9.013 1.00 88.88 92 ILE A O 1
ATOM 760 N N . ILE A 1 93 ? 2.008 8.328 11.107 1.00 90.88 93 ILE A N 1
ATOM 761 C CA . ILE A 1 93 ? 3.452 8.387 11.373 1.00 90.88 93 ILE A CA 1
ATOM 762 C C . ILE A 1 93 ? 4.219 7.512 10.380 1.00 90.88 93 ILE A C 1
ATOM 764 O O . ILE A 1 93 ? 5.190 7.978 9.792 1.00 90.88 93 ILE A O 1
ATOM 768 N N . VAL A 1 94 ? 3.787 6.267 10.168 1.00 89.69 94 VAL A N 1
ATOM 769 C CA . VAL A 1 94 ? 4.439 5.354 9.219 1.00 89.69 94 VAL A CA 1
ATOM 770 C C . VAL A 1 94 ? 4.357 5.897 7.790 1.00 89.69 94 VAL A C 1
ATOM 772 O O . VAL A 1 94 ? 5.371 5.893 7.094 1.00 89.69 94 VAL A O 1
ATOM 775 N N . THR A 1 95 ? 3.206 6.432 7.377 1.00 86.31 95 THR A N 1
ATOM 776 C CA . THR A 1 95 ? 3.010 7.054 6.059 1.00 86.31 95 THR A CA 1
ATOM 777 C C . THR A 1 95 ? 3.941 8.246 5.848 1.00 86.31 95 THR A C 1
ATOM 779 O O . THR A 1 95 ? 4.594 8.347 4.812 1.00 86.31 95 THR A O 1
ATOM 782 N N . VAL A 1 96 ? 4.064 9.125 6.846 1.00 89.56 96 VAL A N 1
ATOM 783 C CA . VAL A 1 96 ? 4.963 10.286 6.792 1.00 89.56 96 VAL A CA 1
ATOM 784 C C . VAL A 1 96 ? 6.427 9.849 6.747 1.00 89.56 96 VAL A C 1
ATOM 786 O O . VAL A 1 96 ? 7.188 10.373 5.938 1.00 89.56 96 VAL A O 1
ATOM 789 N N . ILE A 1 97 ? 6.828 8.870 7.565 1.00 91.31 97 ILE A N 1
ATOM 790 C CA . ILE A 1 97 ? 8.196 8.329 7.546 1.00 91.31 97 ILE A CA 1
ATOM 791 C C . ILE A 1 97 ? 8.526 7.772 6.157 1.00 91.31 97 ILE A C 1
ATOM 793 O O . ILE A 1 97 ? 9.575 8.098 5.605 1.00 91.31 97 ILE A O 1
ATOM 797 N N . TRP A 1 98 ? 7.626 6.989 5.558 1.00 86.69 98 TRP A N 1
ATOM 798 C CA . TRP A 1 98 ? 7.827 6.455 4.212 1.00 86.69 98 TRP A CA 1
ATOM 799 C C . TRP A 1 98 ? 7.877 7.538 3.136 1.00 86.69 98 TRP A C 1
ATOM 801 O O . TRP A 1 98 ? 8.718 7.457 2.243 1.00 86.69 98 TRP A O 1
ATOM 811 N N . ALA A 1 99 ? 7.042 8.574 3.240 1.00 86.12 99 ALA A N 1
ATOM 812 C CA . ALA A 1 99 ? 7.095 9.719 2.336 1.00 86.12 99 ALA A CA 1
ATOM 813 C C . ALA A 1 99 ? 8.440 10.456 2.416 1.00 86.12 99 ALA A C 1
ATOM 815 O O . ALA A 1 99 ? 9.005 10.814 1.383 1.00 86.12 99 ALA A O 1
ATOM 816 N N . ILE A 1 100 ? 8.995 10.623 3.621 1.00 89.88 100 ILE A N 1
ATOM 817 C CA . ILE A 1 100 ? 10.317 11.234 3.822 1.00 89.88 100 ILE A CA 1
ATOM 818 C C . ILE A 1 100 ? 11.423 10.353 3.232 1.00 89.88 100 ILE A C 1
ATOM 820 O O . ILE A 1 100 ? 12.261 10.857 2.485 1.00 89.88 100 ILE A O 1
ATOM 824 N N . ILE A 1 101 ? 11.422 9.047 3.527 1.00 89.56 101 ILE A N 1
ATOM 825 C CA . ILE A 1 101 ? 12.401 8.094 2.974 1.00 89.56 101 ILE A CA 1
ATOM 826 C C . ILE A 1 101 ? 12.382 8.152 1.446 1.00 89.56 101 ILE A C 1
ATOM 828 O O . ILE A 1 101 ? 13.438 8.229 0.817 1.00 89.56 101 ILE A O 1
ATOM 832 N N . TYR A 1 102 ? 11.190 8.166 0.849 1.00 84.56 102 TYR A N 1
ATOM 833 C CA . TYR A 1 102 ? 11.051 8.241 -0.595 1.00 84.56 102 TYR A CA 1
ATOM 834 C C . TYR A 1 102 ? 11.568 9.569 -1.156 1.00 84.56 102 TYR A C 1
ATOM 836 O O . TYR A 1 102 ? 12.356 9.559 -2.099 1.00 84.56 102 TYR A O 1
ATOM 844 N N . ALA A 1 103 ? 11.193 10.707 -0.565 1.00 86.31 103 ALA A N 1
ATOM 845 C CA . ALA A 1 103 ? 11.667 12.019 -1.005 1.00 86.31 103 ALA A CA 1
ATOM 846 C C . ALA A 1 103 ? 13.204 12.113 -0.982 1.00 86.31 103 ALA A C 1
ATOM 848 O O . ALA A 1 103 ? 13.813 12.579 -1.946 1.00 86.31 103 ALA A O 1
ATOM 849 N N . ILE A 1 104 ? 13.834 11.589 0.075 1.00 89.94 104 ILE A N 1
ATOM 850 C CA . ILE A 1 104 ? 15.294 11.483 0.182 1.00 89.94 104 ILE A CA 1
ATOM 851 C C . ILE A 1 104 ? 15.849 10.575 -0.924 1.00 89.94 104 ILE A C 1
ATOM 853 O O . ILE A 1 104 ? 16.800 10.951 -1.609 1.00 89.94 104 ILE A O 1
ATOM 857 N N . SER A 1 105 ? 15.250 9.401 -1.143 1.00 87.62 105 SER A N 1
ATOM 858 C CA . SER A 1 105 ? 15.687 8.474 -2.195 1.00 87.62 105 SER A CA 1
ATOM 859 C C . SER A 1 105 ? 15.617 9.102 -3.592 1.00 87.62 105 SER A C 1
ATOM 861 O O . SER A 1 105 ? 16.551 8.958 -4.380 1.00 87.62 105 SER A O 1
ATOM 863 N N . LEU A 1 106 ? 14.568 9.880 -3.872 1.00 86.06 106 LEU A N 1
ATOM 864 C CA . LEU A 1 106 ? 14.388 10.571 -5.142 1.00 86.06 106 LEU A CA 1
ATOM 865 C C . LEU A 1 106 ? 15.452 11.653 -5.350 1.00 86.06 106 LEU A C 1
ATOM 867 O O . LEU A 1 106 ? 15.979 11.799 -6.456 1.00 86.06 106 LEU A O 1
ATOM 871 N N . GLN A 1 107 ? 15.809 12.381 -4.290 1.00 86.44 107 GLN A N 1
ATOM 872 C CA . GLN A 1 107 ? 16.899 13.350 -4.338 1.00 86.44 107 GLN A CA 1
ATOM 873 C C . GLN A 1 107 ? 18.231 12.666 -4.676 1.00 86.44 107 GLN A C 1
ATOM 875 O O . GLN A 1 107 ? 18.942 13.131 -5.566 1.00 86.44 107 GLN A O 1
ATOM 880 N N . PHE A 1 108 ? 18.543 11.533 -4.038 1.00 88.88 108 PHE A N 1
ATOM 881 C CA . PHE A 1 108 ? 19.742 10.754 -4.361 1.00 88.88 108 PHE A CA 1
ATOM 882 C C . PHE A 1 108 ? 19.759 10.278 -5.817 1.00 88.88 108 PHE A C 1
ATOM 884 O O . PHE A 1 108 ? 20.790 10.394 -6.478 1.00 88.88 108 PHE A O 1
ATOM 891 N N . VAL A 1 109 ? 18.639 9.777 -6.342 1.00 87.31 109 VAL A N 1
ATOM 892 C CA . VAL A 1 109 ? 18.552 9.336 -7.745 1.00 87.31 109 VAL A CA 1
ATOM 893 C C . VAL A 1 109 ? 18.751 10.511 -8.703 1.00 87.31 109 VAL A C 1
ATOM 895 O O . VAL A 1 109 ? 19.561 10.415 -9.620 1.00 87.31 109 VAL A O 1
ATOM 898 N N . THR A 1 110 ? 18.085 11.641 -8.462 1.00 86.25 110 THR A N 1
ATOM 899 C CA . THR A 1 110 ? 18.157 12.826 -9.337 1.00 86.25 110 THR A CA 1
ATOM 900 C C . THR A 1 110 ? 19.576 13.400 -9.403 1.00 86.25 110 THR A C 1
ATOM 902 O O . THR A 1 110 ? 20.036 13.785 -10.474 1.00 86.25 110 THR A O 1
ATOM 905 N N . LEU A 1 111 ? 20.311 13.400 -8.283 1.00 87.06 111 LEU A N 1
ATOM 906 C CA . LEU A 1 111 ? 21.712 13.842 -8.242 1.00 87.06 111 LEU A CA 1
ATOM 907 C C . LEU A 1 111 ? 22.646 12.960 -9.085 1.00 87.06 111 LEU A C 1
ATOM 909 O O . LEU A 1 111 ? 23.594 13.467 -9.678 1.00 87.06 111 LEU A O 1
ATOM 913 N N . ASN A 1 112 ? 22.385 11.652 -9.144 1.00 87.38 112 ASN A N 1
ATOM 914 C CA . ASN A 1 112 ? 23.203 10.691 -9.890 1.00 87.38 112 ASN A CA 1
ATOM 915 C C . ASN A 1 112 ? 22.711 10.466 -11.329 1.00 87.38 112 ASN A C 1
ATOM 917 O O . ASN A 1 112 ? 23.367 9.785 -12.114 1.00 87.38 112 ASN A O 1
ATOM 921 N N . SER A 1 113 ? 21.535 10.980 -11.686 1.00 86.19 113 SER A N 1
ATOM 922 C CA . SER A 1 113 ? 20.893 10.759 -12.982 1.00 86.19 113 SER A CA 1
ATOM 923 C C . SER A 1 113 ? 20.143 12.022 -13.417 1.00 86.19 113 SER A C 1
ATOM 925 O O . SER A 1 113 ? 18.926 12.102 -13.251 1.00 86.19 113 SER A O 1
ATOM 927 N N . PRO A 1 114 ? 20.840 13.004 -14.021 1.00 79.00 114 PRO A N 1
ATOM 928 C CA . PRO A 1 114 ? 20.254 14.295 -14.399 1.00 79.00 114 PRO A CA 1
ATOM 929 C C . PRO A 1 114 ? 19.161 14.203 -15.479 1.00 79.00 114 PRO A C 1
ATOM 931 O O . PRO A 1 114 ? 18.483 15.187 -15.748 1.00 79.00 114 PRO A O 1
ATOM 934 N N . ALA A 1 115 ? 18.974 13.029 -16.092 1.00 84.19 115 ALA A N 1
ATOM 935 C CA . ALA A 1 115 ? 17.866 12.745 -17.003 1.00 84.19 115 ALA A CA 1
ATOM 936 C C . ALA A 1 115 ? 16.516 12.530 -16.286 1.00 84.19 115 ALA A C 1
ATOM 938 O O . ALA A 1 115 ? 15.477 12.512 -16.941 1.00 84.19 115 ALA A O 1
ATOM 939 N N . VAL A 1 116 ? 16.511 12.341 -14.961 1.00 82.06 116 VAL A N 1
ATOM 940 C CA . VAL A 1 116 ? 15.286 12.129 -14.181 1.00 82.06 116 VAL A CA 1
ATOM 941 C C . VAL A 1 116 ? 14.638 13.473 -13.866 1.00 82.06 116 VAL A C 1
ATOM 943 O O . VAL A 1 116 ? 15.229 14.315 -13.193 1.00 82.06 116 VAL A O 1
ATOM 946 N N . ASN A 1 117 ? 13.395 13.662 -14.310 1.00 84.88 117 ASN A N 1
ATOM 947 C CA . ASN A 1 117 ? 12.593 14.820 -13.933 1.00 84.88 117 ASN A CA 1
ATOM 948 C C . ASN A 1 117 ? 12.038 14.625 -12.503 1.00 84.88 117 ASN A C 1
ATOM 950 O O . ASN A 1 117 ? 11.211 13.732 -12.285 1.00 84.88 117 ASN A O 1
ATOM 954 N N . PRO A 1 118 ? 12.438 15.455 -11.520 1.00 81.06 118 PRO A N 1
ATOM 955 C CA . PRO A 1 118 ? 12.030 15.278 -10.127 1.00 81.06 118 PRO A CA 1
ATOM 956 C C . PRO A 1 118 ? 10.527 15.496 -9.909 1.00 81.06 118 PRO A C 1
ATOM 958 O O . PRO A 1 118 ? 9.948 14.897 -9.005 1.00 81.06 118 PRO A O 1
ATOM 961 N N . VAL A 1 119 ? 9.873 16.315 -10.739 1.00 82.88 119 VAL A N 1
ATOM 962 C CA . VAL A 1 119 ? 8.428 16.571 -10.642 1.00 82.88 119 VAL A CA 1
ATOM 963 C C . VAL A 1 119 ? 7.638 15.359 -11.127 1.00 82.88 119 VAL A C 1
ATOM 965 O O . VAL A 1 119 ? 6.705 14.923 -10.457 1.00 82.88 119 VAL A O 1
ATOM 968 N N . GLU A 1 120 ? 8.029 14.769 -12.257 1.00 81.00 120 GLU A N 1
ATOM 969 C CA . GLU A 1 120 ? 7.384 13.559 -12.781 1.00 81.00 120 GLU A CA 1
ATOM 970 C C . GLU A 1 120 ? 7.595 12.362 -11.854 1.00 81.00 120 GLU A C 1
ATOM 972 O O . GLU A 1 120 ? 6.643 11.650 -11.540 1.00 81.00 120 GLU A O 1
ATOM 977 N N . ALA A 1 121 ? 8.813 12.178 -11.344 1.00 78.00 121 ALA A N 1
ATOM 978 C CA . ALA A 1 121 ? 9.122 11.109 -10.401 1.00 78.00 121 ALA A CA 1
ATOM 979 C C . ALA A 1 121 ? 8.408 11.286 -9.044 1.00 78.00 121 ALA A C 1
ATOM 981 O O . ALA A 1 121 ? 8.006 10.302 -8.415 1.00 78.00 121 ALA A O 1
ATOM 982 N N . GLY A 1 122 ? 8.198 12.534 -8.610 1.00 80.38 122 GLY A N 1
ATOM 983 C CA . GLY A 1 122 ? 7.352 12.867 -7.464 1.00 80.38 122 GLY A CA 1
ATOM 984 C C . GLY A 1 122 ? 5.869 12.580 -7.722 1.00 80.38 122 GLY A C 1
ATOM 985 O O . GLY A 1 122 ? 5.202 11.989 -6.878 1.00 80.38 122 GLY A O 1
ATOM 986 N N . ASN A 1 123 ? 5.346 12.917 -8.901 1.00 80.06 123 ASN A N 1
ATOM 987 C CA . ASN A 1 123 ? 3.968 12.585 -9.279 1.00 80.06 123 ASN A CA 1
ATOM 988 C C . ASN A 1 123 ? 3.741 11.069 -9.344 1.00 80.06 123 ASN A C 1
ATOM 990 O O . ASN A 1 123 ? 2.703 10.589 -8.887 1.00 80.06 123 ASN A O 1
ATOM 994 N N . LEU A 1 124 ? 4.725 10.310 -9.840 1.00 73.25 124 LEU A N 1
ATOM 995 C CA . LEU A 1 124 ? 4.677 8.849 -9.858 1.00 73.25 124 LEU A CA 1
ATOM 996 C C . LEU A 1 124 ? 4.523 8.288 -8.437 1.00 73.25 124 LEU A C 1
ATOM 998 O O . LEU A 1 124 ? 3.686 7.423 -8.198 1.00 73.25 124 LEU A O 1
ATOM 1002 N N . PHE A 1 125 ? 5.252 8.840 -7.466 1.00 69.25 125 PHE A N 1
ATOM 1003 C CA . PHE A 1 125 ? 5.132 8.450 -6.061 1.00 69.25 125 PHE A CA 1
ATOM 1004 C C . PHE A 1 125 ? 3.718 8.629 -5.515 1.00 69.25 125 PHE A C 1
ATOM 1006 O O . PHE A 1 125 ? 3.126 7.671 -5.020 1.00 69.25 125 PHE A O 1
ATOM 1013 N N . PHE A 1 126 ? 3.142 9.825 -5.652 1.00 67.75 126 PHE A N 1
ATOM 1014 C CA . PHE A 1 126 ? 1.776 10.087 -5.191 1.00 67.75 126 PHE A CA 1
ATOM 1015 C C . PHE A 1 126 ? 0.748 9.226 -5.932 1.00 67.75 126 PHE A C 1
ATOM 1017 O O . PHE A 1 126 ? -0.219 8.772 -5.321 1.00 67.75 126 PHE A O 1
ATOM 1024 N N . SER A 1 127 ? 0.994 8.917 -7.209 1.00 66.94 127 SER A N 1
ATOM 1025 C CA . SER A 1 127 ? 0.165 7.996 -7.996 1.00 66.94 127 SER A CA 1
ATOM 1026 C C . SER A 1 127 ? 0.226 6.545 -7.518 1.00 66.94 127 SER A C 1
ATOM 1028 O O . SER A 1 127 ? -0.640 5.756 -7.881 1.00 66.94 127 SER A O 1
ATOM 1030 N N . HIS A 1 128 ? 1.210 6.197 -6.686 1.00 66.38 128 HIS A N 1
ATOM 1031 C CA . HIS A 1 128 ? 1.331 4.909 -6.014 1.00 66.38 128 HIS A CA 1
ATOM 1032 C C . HIS A 1 128 ? 0.905 4.986 -4.538 1.00 66.38 128 HIS A C 1
ATOM 1034 O O . HIS A 1 128 ? 0.525 3.982 -3.964 1.00 66.38 128 HIS A O 1
ATOM 1040 N N . MET A 1 129 ? 0.806 6.158 -3.910 1.00 67.06 129 MET A N 1
ATOM 1041 C CA . MET A 1 129 ? 0.378 6.257 -2.504 1.00 67.06 129 MET A CA 1
ATOM 1042 C C . MET A 1 129 ? -1.074 5.823 -2.221 1.00 67.06 129 MET A C 1
ATOM 1044 O O . MET A 1 129 ? -1.429 5.678 -1.055 1.00 67.06 129 MET A O 1
ATOM 1048 N N . TRP A 1 130 ? -1.902 5.560 -3.240 1.00 61.78 130 TRP A N 1
ATOM 1049 C CA . TRP A 1 130 ? -3.285 5.076 -3.078 1.00 61.78 130 TRP A CA 1
ATOM 1050 C C . TRP A 1 130 ? -3.409 3.727 -2.348 1.00 61.78 130 TRP A C 1
ATOM 1052 O O . TRP A 1 130 ? -4.514 3.357 -1.955 1.00 61.78 130 TRP A O 1
ATOM 1062 N N . TYR A 1 131 ? -2.307 2.989 -2.168 1.00 59.81 131 TYR A N 1
ATOM 1063 C CA . TYR A 1 131 ? -2.266 1.757 -1.373 1.00 59.81 131 TYR A CA 1
ATOM 1064 C C . TYR A 1 131 ? -1.861 1.958 0.093 1.00 59.81 131 TYR A C 1
ATOM 1066 O O . TYR A 1 131 ? -1.902 0.992 0.858 1.00 59.81 131 TYR A O 1
ATOM 1074 N N . MET A 1 132 ? -1.439 3.162 0.502 1.00 60.94 132 MET A N 1
ATOM 1075 C CA . MET A 1 132 ? -1.222 3.443 1.922 1.00 60.94 132 MET A CA 1
ATOM 1076 C C . MET A 1 132 ? -2.592 3.590 2.606 1.00 60.94 132 MET A C 1
ATOM 1078 O O . MET A 1 132 ? -3.389 4.406 2.141 1.00 60.94 132 MET A O 1
ATOM 1082 N N . PRO A 1 133 ? -2.894 2.798 3.654 1.00 50.16 133 PRO A N 1
ATOM 1083 C CA . PRO A 1 133 ? -4.156 2.909 4.381 1.00 50.16 133 PRO A CA 1
ATOM 1084 C C . PRO A 1 133 ? -4.319 4.257 5.092 1.00 50.16 133 PRO A C 1
ATOM 1086 O O . PRO A 1 133 ? -3.289 4.884 5.443 1.00 50.16 133 PRO A O 1
#

Sequence (133 aa):
MSKTRVEWIDLVRAIAILTVLYIHATDGIYIISSDAIMNYTLFSRIFQFASLFVGRIGVPFFLMITGYLLLDRSYDDERIKKFWSKNCKNLIIVTVIWAIIYAISLQFVTLNSPAVNPVEAGNLFFSHMWYMP

=== Feature glossary ===
A reading guide for the features in this record.

Start from the sequence.

  · This is the polypeptide sequence — one letter per residue, N-terminus first. Length ranges from a few dozen residues for small domains to over a thousand for large multi-domain proteins.

Fold it, and you get atomic coordinates and the backbone conformation that goes with them.

  · Structure coordinates are given as an mmCIF _atom_site loop: one row per atom with element, residue name, chain id, sequence number, and x/y/z position in Å. Only the four main-chain atoms per residue are included here; side chains are omitted to keep the record compact.

  · Backbone dihedral angles. Every residue except chain termini has a φ (preceding-C → N → Cα → C) and a ψ (N → Cα → C → next-N). They are reported in degrees following the IUPAC sign convention. Secondary structure is essentially a statement about which (φ, ψ) basin each residue occupies.

  · The SS8 string is DSSP's per-residue secondary-structure call. α-helix (H) means an i→i+4 H-bond ladder; β-strand (E) means the residue participates in a β-sheet; 3₁₀ (G) and π (I) are tighter and wider helices; T/S are turns/bends; '-' is loop.

  · SS3 is a coarse helix/strand/coil call (letters a/b/c) made by the P-SEA algorithm from inter-Cα distances and dihedrals. It is less detailed than DSSP but needs only Cα positions.

Summarize the fold with a handful of shape descriptors and a per-residue structural alphabet.

  · Radius of gyration (Rg) is the root-mean-square distance of Cα atoms from their centroid — a single number for overall size and compactness. A globular domain of N residues has Rg ≈ 2.2·N^0.38 Å; an extended or disordered chain has a much larger Rg. The Cα contact count is the number of residue pairs whose Cα atoms are within 8 Å and are more than four positions apart in sequence — a standard proxy for tertiary packing density. The bounding box is the smallest axis-aligned box enclosing all Cα atoms.

  · The Foldseek 3Di string encodes local tertiary geometry as a 20-letter alphabet — one character per residue — derived from the relative positions of nearby Cα atoms. Unlike the amino-acid sequence, 3Di is a direct function of the 3D structure, so two proteins with the same fold have similar 3Di strings even at low sequence identity.

  · Solvent-accessible surface area (SASA) is the area in Å² traced out by the centre of a 1.4 Å probe sphere (a water molecule) rolled over the protein's van der Waals surface (Shrake–Rupley / Lee–Richards construction). Buried residues have near-zero SASA; fully exposed residues can exceed 200 Å². The total SASA scales roughly with the number of surface residues.

Ask how reliable the model is.

  · pLDDT (predicted Local Distance Difference Test) is AlphaFold's per-residue confidence score, ranging from 0 to 100. Values above 90 indicate high confidence (typically well-packed cores); 70–90 is confident; 50–70 low confidence; below 50 usually means the region is disordered or the prediction is unreliable there. AlphaFold sto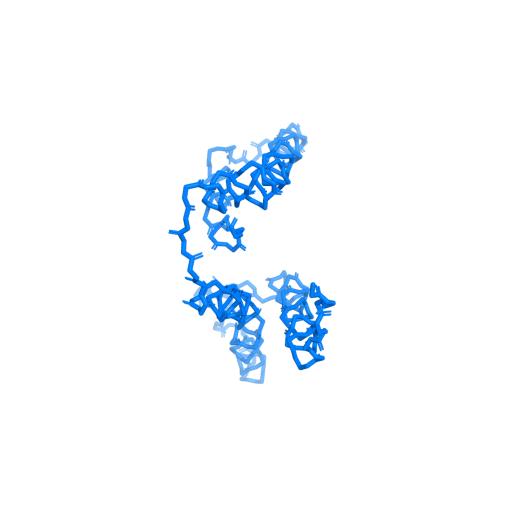res pLDDT in the mmCIF B-factor column.

  · B-factor (Debye–Waller factor) reflects atomic displacement in the crystal lattice. It is an experimental observable (units Å²), not a prediction; low values mean the atom is pinned down, high values mean it moves or is heterogeneous across the crystal.

  · Predicted Aligned Error (PAE) is an AlphaFold confidence matrix: entry (i, j) is the expected error in the position of residue j, in ångströms, when the prediction is superimposed on the true structure at residue i. Low PAE within a block of residues means that block is internally rigid and well-predicted; high PAE between two blocks means their relative placement is uncertain even if each block individually is confident.

Place it in context: what it resembles, what it is annotated as, and how it looks.

  · Nearest PDB neighbors are the top structural matches found by Foldseek when searching this structure against the entire Protein Data Bank. Each hit reports a TM-score (0 to 1; >0.5 almost always implies the same fold) and an E-value. These are *structural* homologs — they may share no detectable sequence similarity.

  · Functional annotations link the protein to curated databases. InterPro entries identify conserved domains and families by matching the sequence against member-database signatures (Pfam, PROSITE, CDD, …). Gene Ontology (GO) terms describe molecular function, biological process, and cellular component in a controlled vocabulary. CATH places the structure in a hierarchical fold classification (Class/Architecture/Topology/Homologous-superfamily). The organism is the source species.

  · Three diagnostic plots accompany the record. The Cα contact map visualizes the tertiary structure as a 2D adjacency matrix (8 Å cutoff, sequence-local contacts suppressed). The Ramachandran plot shows the distribution of backbone (φ, ψ) torsions, with points in the α and β basins reflecting secondary structure content. The PAE plot shows AlphaFold's inter-residue confidence as a color matrix.

  · Six rendered views show the 3D structure from the faces of a cube — i.e. along ±x, ±y, ±z. Rendering representation is drawn randomly per protein from cartoon (secondary-structure ribbons), sticks (backbone bonds), or molecular surface; coloring is either N→C rainbow (blue at the N-terminus through red at the C-terminus) or one color per chain.